Protein AF-A0A7S0DXX7-F1 (afdb_monomer)

Radius of gyration: 18.09 Å; Cα contacts (8 Å, |Δi|>4): 345; chains: 1; bounding box: 51×46×39 Å

Structure (mmCIF, N/CA/C/O backbone):
data_AF-A0A7S0DXX7-F1
#
_entry.id   AF-A0A7S0DXX7-F1
#
loop_
_atom_site.group_PDB
_atom_site.id
_atom_site.type_symbol
_atom_site.label_atom_id
_atom_site.label_alt_id
_atom_site.label_comp_id
_atom_site.label_asym_id
_atom_site.label_entity_id
_atom_site.label_seq_id
_atom_site.pdbx_PDB_ins_code
_atom_site.Cartn_x
_atom_site.Cartn_y
_atom_site.Cartn_z
_atom_site.occupancy
_atom_site.B_iso_or_equiv
_atom_site.auth_seq_id
_atom_site.auth_comp_id
_atom_site.auth_asym_id
_atom_site.auth_atom_id
_atom_site.pdbx_PDB_model_num
ATOM 1 N N . MET A 1 1 ? -27.563 27.546 -15.076 1.00 32.16 1 MET A N 1
ATOM 2 C CA . MET A 1 1 ? -26.492 28.566 -15.110 1.00 32.16 1 MET A CA 1
ATOM 3 C C . MET A 1 1 ? -25.818 28.571 -13.742 1.00 32.16 1 MET A C 1
ATOM 5 O O . MET A 1 1 ? -26.319 29.205 -12.824 1.00 32.16 1 MET A O 1
ATOM 9 N N . VAL A 1 2 ? -24.784 27.746 -13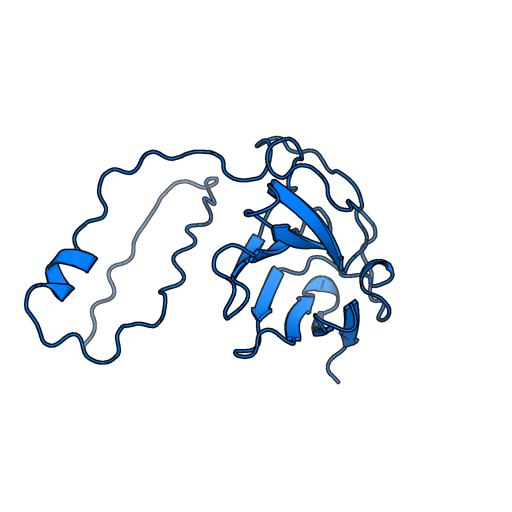.554 1.00 26.42 2 VAL A N 1
ATOM 10 C CA . VAL A 1 2 ? -24.118 27.583 -12.250 1.00 26.42 2 VAL A CA 1
ATOM 11 C C . VAL A 1 2 ? -23.075 28.681 -12.104 1.00 26.42 2 VAL A C 1
ATOM 13 O O . VAL A 1 2 ? -22.154 28.787 -12.910 1.00 26.42 2 VAL A O 1
ATOM 16 N N . LYS A 1 3 ? -23.242 29.520 -11.084 1.00 28.28 3 LYS A N 1
ATOM 17 C CA . LYS A 1 3 ? -22.257 30.521 -10.684 1.00 28.28 3 LYS A CA 1
ATOM 18 C C . LYS A 1 3 ? -21.250 29.808 -9.779 1.00 28.28 3 LYS A C 1
ATOM 20 O O . LYS A 1 3 ? -21.590 29.439 -8.661 1.00 28.28 3 LYS A O 1
ATOM 25 N N . MET A 1 4 ? -20.044 29.553 -10.284 1.00 26.42 4 MET A N 1
ATOM 26 C CA . MET A 1 4 ? -18.936 29.061 -9.464 1.00 26.42 4 MET A CA 1
ATOM 27 C C . MET A 1 4 ? -18.355 30.222 -8.653 1.00 26.42 4 MET A C 1
ATOM 29 O O . MET A 1 4 ? -17.847 31.189 -9.222 1.00 26.42 4 MET A O 1
ATOM 33 N N . SER A 1 5 ? -18.415 30.120 -7.328 1.00 30.53 5 SER A N 1
ATOM 34 C CA . SER A 1 5 ? -17.732 31.030 -6.407 1.00 30.53 5 SER A CA 1
ATOM 35 C C . SER A 1 5 ? -16.363 30.441 -6.064 1.00 30.53 5 SER A C 1
ATOM 37 O O . SER A 1 5 ? -16.283 29.390 -5.43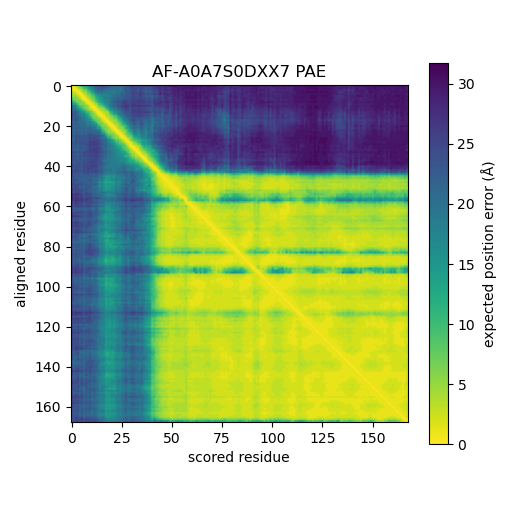4 1.00 30.53 5 SER A O 1
ATOM 39 N N . ARG A 1 6 ? -15.284 31.104 -6.499 1.00 28.66 6 ARG A N 1
ATOM 40 C CA . ARG A 1 6 ? -13.896 30.765 -6.141 1.00 28.66 6 ARG A CA 1
ATOM 41 C C . ARG A 1 6 ? -13.679 30.913 -4.633 1.00 28.66 6 ARG A C 1
ATOM 43 O O . ARG A 1 6 ? -13.925 31.987 -4.090 1.00 28.66 6 ARG A O 1
ATOM 50 N N . CYS A 1 7 ? -13.129 29.884 -3.994 1.00 29.58 7 CYS A N 1
ATOM 51 C CA . CYS A 1 7 ? -12.469 30.022 -2.699 1.00 29.58 7 CYS A CA 1
ATOM 52 C C . CYS A 1 7 ? -11.026 30.484 -2.963 1.00 29.58 7 CYS A C 1
ATOM 54 O O . CYS A 1 7 ? -10.178 29.697 -3.377 1.00 29.58 7 CYS A O 1
ATOM 56 N N . LEU A 1 8 ? -10.771 31.787 -2.829 1.00 32.25 8 LEU A N 1
ATOM 57 C CA . LEU A 1 8 ? -9.419 32.346 -2.820 1.00 32.25 8 LEU A CA 1
ATOM 58 C C . LEU A 1 8 ? -8.868 32.201 -1.396 1.00 32.25 8 LEU A C 1
ATOM 60 O O . LEU A 1 8 ? -9.293 32.926 -0.502 1.00 32.25 8 LEU A O 1
ATOM 64 N N . SER A 1 9 ? -7.935 31.271 -1.192 1.00 40.25 9 SER A N 1
ATOM 65 C CA . SER A 1 9 ? -7.085 31.223 0.002 1.00 40.25 9 SER A CA 1
ATOM 66 C C . SER A 1 9 ? -5.682 31.685 -0.391 1.00 40.25 9 SER A C 1
ATOM 68 O O . SER A 1 9 ? -5.024 31.067 -1.226 1.00 40.25 9 SER A O 1
ATOM 70 N N . SER A 1 10 ? -5.257 32.816 0.168 1.00 36.28 10 SER A N 1
ATOM 71 C CA . SER A 1 10 ? -3.994 33.503 -0.109 1.00 36.28 10 SER A CA 1
ATOM 72 C C . SER A 1 10 ? -2.906 33.139 0.909 1.00 36.28 10 SER A C 1
ATOM 74 O O . SER A 1 10 ? -2.396 34.015 1.605 1.00 36.28 10 SER A O 1
ATOM 76 N N . SER A 1 11 ? -2.553 31.858 1.026 1.00 30.08 11 SER A N 1
ATOM 77 C CA . SER A 1 11 ? -1.374 31.442 1.798 1.00 30.08 11 SER A CA 1
ATOM 78 C C . SER A 1 11 ? -0.798 30.135 1.244 1.00 30.08 11 SER A C 1
ATOM 80 O O . SER A 1 11 ? -1.512 29.129 1.235 1.00 30.08 11 SER A O 1
ATOM 82 N N . PRO A 1 12 ? 0.461 30.109 0.766 1.00 34.44 12 PRO A N 1
ATOM 83 C CA . PRO A 1 12 ? 1.127 28.869 0.396 1.00 34.44 12 PRO A CA 1
ATOM 84 C C . PRO A 1 12 ? 1.588 28.174 1.686 1.00 34.44 12 PRO A C 1
ATOM 86 O O . PRO A 1 12 ? 1.980 28.846 2.633 1.00 34.44 12 PRO A O 1
ATOM 89 N N . PHE A 1 13 ? 1.562 26.844 1.722 1.00 31.66 13 PHE A N 1
ATOM 90 C CA . PHE A 1 13 ? 1.923 25.995 2.872 1.00 31.66 13 PHE A CA 1
ATOM 91 C C . PHE A 1 13 ? 0.862 25.849 3.970 1.00 31.66 13 PHE A C 1
ATOM 93 O O . PHE A 1 13 ? 1.076 26.210 5.121 1.00 31.66 13 PHE A O 1
ATOM 100 N N . LEU A 1 14 ? -0.255 25.199 3.634 1.00 25.86 14 LEU A N 1
ATOM 101 C CA . LEU A 1 14 ? -0.879 24.251 4.560 1.00 25.86 14 LEU A CA 1
ATOM 102 C C . LEU A 1 14 ? -1.745 23.260 3.772 1.00 25.86 14 LEU A C 1
ATOM 104 O O . LEU A 1 14 ? -2.946 23.449 3.597 1.00 25.86 14 LEU A O 1
ATOM 108 N N . MET A 1 15 ? -1.120 22.207 3.245 1.00 26.84 15 MET A N 1
ATOM 109 C CA . MET A 1 15 ? -1.842 21.084 2.649 1.00 26.84 15 MET A CA 1
ATOM 110 C C . MET A 1 15 ? -2.297 20.163 3.795 1.00 26.84 15 MET A C 1
ATOM 112 O O . MET A 1 15 ? -1.693 19.133 4.067 1.00 26.84 15 MET A O 1
ATOM 116 N N . ILE A 1 16 ? -3.324 20.582 4.544 1.00 28.00 16 ILE A N 1
ATOM 117 C CA . ILE A 1 16 ? -4.091 19.651 5.380 1.00 28.00 16 ILE A CA 1
ATOM 118 C C . ILE A 1 16 ? -4.959 18.865 4.408 1.00 28.00 16 ILE A C 1
ATOM 120 O O . ILE A 1 16 ? -5.899 19.407 3.826 1.00 28.00 16 ILE A O 1
ATOM 124 N N . VAL A 1 17 ? -4.605 17.600 4.212 1.00 31.11 17 VAL A N 1
ATOM 125 C CA . VAL A 1 17 ? -5.400 16.620 3.477 1.00 31.11 17 VAL A CA 1
ATOM 126 C C . VAL A 1 17 ? -6.753 16.506 4.185 1.00 31.11 17 VAL A C 1
ATOM 128 O O . VAL A 1 17 ? -6.897 15.873 5.228 1.00 31.11 17 VAL A O 1
ATOM 131 N N . CYS A 1 18 ? -7.747 17.209 3.651 1.00 26.50 18 CYS A N 1
ATOM 132 C CA . CYS A 1 18 ? -9.130 17.112 4.077 1.00 26.50 18 CYS A CA 1
ATOM 133 C C . CYS A 1 18 ? -9.702 15.859 3.407 1.00 26.50 18 CYS A C 1
ATOM 135 O O . CYS A 1 18 ? -10.188 15.914 2.280 1.00 26.50 18 CYS A O 1
ATOM 137 N N . ILE A 1 19 ? -9.576 14.709 4.071 1.00 34.53 19 ILE A N 1
ATOM 138 C CA . ILE A 1 19 ? -10.205 13.460 3.638 1.00 34.53 19 ILE A CA 1
ATOM 139 C C . ILE A 1 19 ? -11.700 13.592 3.924 1.00 34.53 19 ILE A C 1
ATOM 141 O O . ILE A 1 19 ? -12.186 13.234 4.995 1.00 34.53 19 ILE A O 1
ATOM 145 N N . VAL A 1 20 ? -12.435 14.156 2.972 1.00 28.45 20 VAL A N 1
ATOM 146 C CA . VAL A 1 20 ? -13.887 14.002 2.890 1.00 28.45 20 VAL A CA 1
ATOM 147 C C . VAL A 1 20 ? -14.164 13.152 1.663 1.00 28.45 20 VAL A C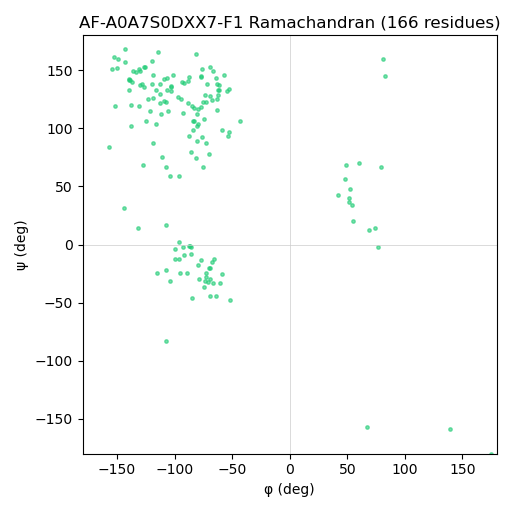 1
ATOM 149 O O . VAL A 1 20 ? -14.604 13.642 0.625 1.00 28.45 20 VAL A O 1
ATOM 152 N N . THR A 1 21 ? -13.904 11.853 1.781 1.00 32.47 21 THR A N 1
ATOM 153 C CA . THR A 1 21 ? -14.551 10.888 0.898 1.00 32.47 21 THR A CA 1
ATOM 154 C C . THR A 1 21 ? -15.938 10.660 1.469 1.00 32.47 21 THR A C 1
ATOM 156 O O . THR A 1 21 ? -16.133 10.010 2.494 1.00 32.47 21 THR A O 1
ATOM 159 N N . VAL A 1 22 ? -16.891 11.310 0.814 1.00 30.22 22 VAL A N 1
ATOM 160 C CA . VAL A 1 22 ? -18.327 11.088 0.911 1.00 30.22 22 VAL A CA 1
ATOM 161 C C . VAL A 1 22 ? -18.587 9.581 0.916 1.00 30.22 22 VAL A C 1
ATOM 163 O O . VAL A 1 22 ? -18.463 8.922 -0.114 1.00 30.22 22 VAL A O 1
ATOM 166 N N . LEU A 1 23 ? -18.942 9.023 2.075 1.00 29.58 23 LEU A N 1
ATOM 167 C CA . LEU A 1 23 ? -19.519 7.688 2.126 1.00 29.58 23 LEU A CA 1
ATOM 168 C C . LEU A 1 23 ? -20.846 7.748 1.375 1.00 29.58 23 LEU A C 1
ATOM 170 O O . LEU A 1 23 ? -21.781 8.454 1.761 1.00 29.58 23 LEU A O 1
ATOM 174 N N . ALA A 1 24 ? -20.895 7.009 0.274 1.00 27.86 24 ALA A N 1
ATOM 175 C CA . ALA A 1 24 ? -22.105 6.666 -0.437 1.00 27.86 24 ALA A CA 1
ATOM 176 C C . ALA A 1 24 ? -23.101 6.016 0.536 1.00 27.86 24 ALA A C 1
ATOM 178 O O . ALA A 1 24 ? -23.084 4.819 0.801 1.00 27.86 24 ALA A O 1
ATOM 179 N N . SER A 1 25 ? -23.975 6.837 1.100 1.00 33.66 25 SER A N 1
ATOM 180 C CA . SER A 1 25 ? -25.261 6.437 1.672 1.00 33.66 25 SER A CA 1
ATOM 181 C C . SER A 1 25 ? -26.310 7.515 1.410 1.00 33.66 25 SER A C 1
ATOM 183 O O . SER A 1 25 ? -27.236 7.694 2.187 1.00 33.66 25 SER A O 1
ATOM 185 N N . ILE A 1 26 ? -26.195 8.227 0.284 1.00 37.97 26 ILE A N 1
ATOM 186 C CA . ILE A 1 26 ? -27.283 9.065 -0.232 1.00 37.97 26 ILE A CA 1
ATOM 187 C C . ILE A 1 26 ? -27.929 8.332 -1.408 1.00 37.97 26 ILE A C 1
ATOM 189 O O . ILE A 1 26 ? -27.977 8.808 -2.538 1.00 37.97 26 ILE A O 1
ATOM 193 N N . ALA A 1 27 ? -28.426 7.129 -1.133 1.00 33.38 27 ALA A N 1
ATOM 194 C CA . ALA A 1 27 ? -29.591 6.649 -1.848 1.00 33.38 27 ALA A CA 1
ATOM 195 C C . ALA A 1 27 ? -30.800 7.326 -1.179 1.00 33.38 27 ALA A C 1
ATOM 197 O O . ALA A 1 27 ? -31.182 6.952 -0.080 1.00 33.38 27 ALA A O 1
ATOM 198 N N . HIS A 1 28 ? -31.365 8.343 -1.834 1.00 38.94 28 HIS A N 1
ATOM 199 C CA . HIS A 1 28 ? -32.663 8.949 -1.500 1.00 38.94 28 HIS A CA 1
ATOM 200 C C . HIS A 1 28 ? -32.814 9.576 -0.097 1.00 38.94 28 HIS A C 1
ATOM 202 O O . HIS A 1 28 ? -33.625 9.134 0.710 1.00 38.94 28 HIS A O 1
ATOM 208 N N . ALA A 1 29 ? -32.141 10.700 0.156 1.00 33.06 29 ALA A N 1
ATOM 209 C CA . ALA A 1 29 ? -32.531 11.595 1.249 1.00 33.06 29 ALA A CA 1
ATOM 210 C C . ALA A 1 29 ? -33.778 12.409 0.840 1.00 33.06 29 ALA A C 1
ATOM 212 O O . ALA A 1 29 ? -33.667 13.445 0.184 1.00 33.06 29 ALA A O 1
ATOM 213 N N . GLN A 1 30 ? -34.977 11.916 1.166 1.00 41.34 30 GLN A N 1
ATOM 214 C CA . GLN A 1 30 ? -36.258 12.614 0.946 1.00 41.34 30 GLN A CA 1
ATOM 215 C C . GLN A 1 30 ? -36.900 13.134 2.247 1.00 41.34 30 GLN A C 1
ATOM 217 O O . GLN A 1 30 ? -38.077 13.491 2.246 1.00 41.34 30 GLN A O 1
ATOM 222 N N . THR A 1 31 ? -36.160 13.232 3.360 1.00 39.59 31 THR A N 1
ATOM 223 C CA . THR A 1 31 ? -36.722 13.730 4.629 1.00 39.59 31 THR A CA 1
ATOM 224 C C . THR A 1 31 ? -35.935 14.893 5.235 1.00 39.59 31 THR A C 1
ATOM 226 O O . THR A 1 31 ? -34.736 15.054 5.021 1.00 39.59 31 THR A O 1
ATOM 229 N N . SER A 1 32 ? -36.630 15.741 6.002 1.00 47.78 32 SER A N 1
ATOM 230 C CA . SER A 1 32 ? -36.087 16.972 6.599 1.00 47.78 32 SER A CA 1
ATOM 231 C C . SER A 1 32 ? -34.993 16.742 7.651 1.00 47.78 32 SER A C 1
ATOM 233 O O . SER A 1 32 ? -34.297 17.692 8.008 1.00 47.78 32 SER A O 1
ATOM 235 N N . GLN A 1 33 ? -34.805 15.506 8.130 1.00 41.97 33 GLN A N 1
ATOM 236 C CA . GLN A 1 33 ? -33.732 15.162 9.067 1.00 41.97 33 GLN A CA 1
ATOM 237 C C . GLN A 1 33 ? -32.369 14.992 8.379 1.00 41.97 33 GLN A C 1
ATOM 239 O O . GLN A 1 33 ? -31.358 15.355 8.978 1.00 41.97 33 GLN A O 1
ATOM 244 N N . ASP A 1 34 ? -32.333 14.562 7.114 1.00 32.22 34 ASP A N 1
ATOM 245 C CA . ASP A 1 34 ? -31.079 14.308 6.386 1.00 32.22 34 ASP A CA 1
ATOM 246 C C . ASP A 1 34 ? -30.335 15.607 6.031 1.00 32.22 34 ASP A C 1
ATOM 248 O O . ASP A 1 34 ? -29.106 15.675 6.044 1.00 32.22 34 ASP A O 1
ATOM 252 N N . VAL A 1 35 ? -31.078 16.692 5.783 1.00 37.97 35 VAL A N 1
ATOM 253 C CA . VAL A 1 35 ? -30.501 18.021 5.508 1.00 37.97 35 VAL A CA 1
ATOM 254 C C . VAL A 1 35 ? -29.847 18.614 6.766 1.00 37.97 35 VAL A C 1
ATOM 256 O O . VAL A 1 35 ? -28.850 19.329 6.671 1.00 37.97 35 VAL A O 1
ATOM 259 N N . ALA A 1 36 ? -30.349 18.274 7.958 1.00 36.47 36 ALA A N 1
ATOM 260 C CA . ALA A 1 36 ? -29.750 18.698 9.223 1.00 36.47 36 ALA A CA 1
ATOM 261 C C . ALA A 1 36 ? -28.432 17.959 9.524 1.00 36.47 36 ALA A C 1
ATOM 263 O O . ALA A 1 36 ? -27.548 18.523 10.169 1.00 36.47 36 ALA A O 1
ATOM 264 N N . THR A 1 37 ? -28.260 16.731 9.024 1.00 33.28 37 THR A N 1
ATOM 265 C CA . THR A 1 37 ? -27.036 15.937 9.224 1.00 33.28 37 THR A CA 1
ATOM 266 C C . THR A 1 37 ? -25.864 16.464 8.393 1.00 33.28 37 THR A C 1
ATOM 268 O O . THR A 1 37 ? -24.726 16.432 8.854 1.00 33.28 37 THR A O 1
ATOM 271 N N . VAL A 1 38 ? -26.133 17.042 7.215 1.00 35.91 38 VAL A N 1
ATOM 272 C CA . VAL A 1 38 ? -25.111 17.705 6.379 1.00 35.91 38 VAL A CA 1
ATOM 273 C C . VAL A 1 38 ? -24.664 19.049 6.982 1.00 35.91 38 VAL A C 1
ATOM 275 O O . VAL A 1 38 ? -23.540 19.493 6.757 1.00 35.91 38 VAL A O 1
ATOM 278 N N . ALA A 1 39 ? -25.510 19.687 7.799 1.00 33.50 39 ALA A N 1
ATOM 279 C CA . ALA A 1 39 ? -25.255 21.000 8.398 1.00 33.50 39 ALA A CA 1
ATOM 280 C C . ALA A 1 39 ? -24.475 20.967 9.731 1.00 33.50 39 ALA A C 1
ATOM 282 O O . ALA A 1 39 ? -24.171 22.022 10.290 1.00 33.50 39 ALA A O 1
ATOM 283 N N . ALA A 1 40 ? -24.120 19.789 10.252 1.00 31.47 40 ALA A N 1
ATOM 284 C CA . ALA A 1 40 ? -23.454 19.656 11.545 1.00 31.47 40 ALA A CA 1
ATOM 285 C C . ALA A 1 40 ? -21.972 19.268 11.409 1.00 31.47 40 ALA A C 1
ATOM 287 O O . ALA A 1 40 ? -21.548 18.223 11.901 1.00 31.47 40 ALA A O 1
ATOM 288 N N . PHE A 1 41 ? -21.136 20.157 10.861 1.00 40.66 41 PHE A N 1
ATOM 289 C CA . PHE A 1 41 ? -19.725 20.180 11.271 1.00 40.66 41 PHE A CA 1
ATOM 290 C C . PHE A 1 41 ? -19.667 20.705 12.711 1.00 40.66 41 PHE A C 1
ATOM 292 O O . PHE A 1 41 ? -19.398 21.876 12.979 1.00 40.66 41 PHE A O 1
ATOM 299 N N . LYS A 1 42 ? -19.996 19.827 13.666 1.00 45.53 42 LYS A N 1
ATOM 300 C CA . LYS A 1 42 ? -19.768 20.064 15.092 1.00 45.53 42 LYS A CA 1
ATOM 301 C C . LYS A 1 42 ? -18.282 20.383 15.240 1.00 45.53 42 LYS A C 1
ATOM 303 O O . LYS A 1 42 ? -17.463 19.667 14.675 1.00 45.53 42 LYS A O 1
ATOM 308 N N . LYS A 1 43 ? -17.937 21.452 15.966 1.00 50.81 43 LYS A N 1
ATOM 309 C CA . LYS A 1 43 ? -16.547 21.807 16.293 1.00 50.81 43 LYS A CA 1
ATOM 310 C C . LYS A 1 43 ? -15.887 20.570 16.923 1.00 50.81 43 LYS A C 1
ATOM 312 O O . LYS A 1 43 ? -16.160 20.245 18.076 1.00 50.81 43 LYS A O 1
ATOM 317 N N . GLY A 1 44 ? -15.162 19.810 16.109 1.00 64.94 44 GLY A N 1
ATOM 318 C CA . GLY A 1 44 ? -14.652 18.490 16.451 1.00 64.94 44 GLY A CA 1
ATOM 319 C C . GLY A 1 44 ? -13.291 18.618 17.110 1.00 64.94 44 GLY A C 1
ATOM 320 O O . GLY A 1 44 ? -12.485 19.456 16.709 1.00 64.94 44 GLY A O 1
ATOM 321 N N . ASN A 1 45 ? -13.033 17.797 18.124 1.00 75.31 45 ASN A N 1
ATOM 322 C CA . ASN A 1 45 ? -11.679 17.652 18.640 1.00 75.31 45 ASN A CA 1
ATOM 323 C C . ASN A 1 45 ? -10.830 16.973 17.559 1.00 75.31 45 ASN A C 1
ATOM 325 O O . ASN A 1 45 ? -11.186 15.893 17.091 1.00 75.31 45 ASN A O 1
ATOM 329 N N . VAL A 1 46 ? -9.726 17.608 17.166 1.00 77.25 46 VAL A N 1
ATOM 330 C CA . VAL A 1 46 ? -8.725 17.005 16.280 1.00 77.25 46 VAL A CA 1
ATOM 331 C C . VAL A 1 46 ? -7.727 16.257 17.154 1.00 77.25 46 VAL A C 1
ATOM 333 O O . VAL A 1 46 ? -7.115 16.852 18.040 1.00 77.25 46 VAL A O 1
ATOM 336 N N . THR A 1 47 ? -7.573 14.956 16.922 1.00 80.81 47 THR A N 1
ATOM 337 C CA . THR A 1 47 ? -6.588 14.114 17.610 1.00 80.81 47 THR A CA 1
ATOM 338 C C . THR A 1 47 ? -5.783 13.308 16.600 1.00 80.81 47 THR A C 1
ATOM 340 O O . THR A 1 47 ? -6.274 12.947 15.530 1.00 80.81 47 THR A O 1
ATOM 343 N N . THR A 1 48 ? -4.529 13.019 16.939 1.00 82.25 48 THR A N 1
ATOM 344 C CA . THR A 1 48 ? -3.675 12.150 16.127 1.00 82.25 48 THR A CA 1
ATOM 345 C C . THR A 1 48 ? -4.100 10.697 16.311 1.00 82.25 48 THR A C 1
ATOM 347 O O . THR A 1 48 ? -4.114 10.183 17.431 1.00 82.25 48 THR A O 1
ATOM 350 N N . VAL A 1 49 ? -4.443 10.030 15.209 1.00 85.50 49 VAL A N 1
ATOM 351 C CA . VAL A 1 49 ? -4.887 8.624 15.207 1.00 85.50 49 VAL A CA 1
ATOM 352 C C . VAL A 1 49 ? -3.843 7.666 14.629 1.00 85.50 49 VAL A C 1
ATOM 354 O O . VAL A 1 49 ? -3.868 6.482 14.950 1.00 85.50 49 VAL A O 1
ATOM 357 N N . ALA A 1 50 ? -2.917 8.186 13.823 1.00 88.75 50 ALA A N 1
ATOM 358 C CA . ALA A 1 50 ? -1.787 7.477 13.239 1.00 88.75 50 ALA A CA 1
ATOM 359 C C . ALA A 1 50 ? -0.658 8.473 12.940 1.00 88.75 50 ALA A C 1
ATOM 361 O O . ALA A 1 50 ? -0.935 9.643 12.659 1.00 88.75 50 ALA A O 1
ATOM 362 N N . GLY A 1 51 ? 0.592 8.016 12.970 1.00 89.19 51 GLY A N 1
ATOM 363 C CA . GLY A 1 51 ? 1.744 8.890 12.774 1.00 89.19 51 GLY A CA 1
ATOM 364 C C . GLY A 1 51 ? 2.147 9.658 14.035 1.00 89.19 51 GLY A C 1
ATOM 365 O O . GLY A 1 51 ? 1.359 9.862 14.955 1.00 89.19 51 GLY A O 1
ATOM 366 N N . THR A 1 52 ? 3.390 10.132 14.050 1.00 86.12 52 THR A N 1
ATOM 367 C CA . THR A 1 52 ? 3.958 10.949 15.138 1.00 86.12 52 THR A CA 1
ATOM 368 C C . THR A 1 52 ? 3.956 12.449 14.834 1.00 86.12 52 THR A C 1
ATOM 370 O O . THR A 1 52 ? 4.231 13.250 15.723 1.00 86.12 52 THR A O 1
ATOM 373 N N . GLY A 1 53 ? 3.696 12.843 13.582 1.00 84.19 53 GLY A N 1
ATOM 374 C CA . GLY A 1 53 ? 3.831 14.230 13.123 1.00 84.19 53 GLY A CA 1
ATOM 375 C C . GLY A 1 53 ? 5.280 14.698 12.932 1.00 84.19 53 GLY A C 1
ATOM 376 O O . GLY A 1 53 ? 5.515 15.898 12.823 1.00 84.19 53 GLY A O 1
ATOM 377 N N . THR A 1 54 ? 6.252 13.780 12.897 1.00 82.69 54 THR A N 1
ATOM 378 C CA . THR A 1 54 ? 7.666 14.089 12.639 1.00 82.69 54 THR A CA 1
ATOM 379 C C . THR A 1 54 ? 8.082 13.647 11.236 1.00 82.69 54 THR A C 1
ATOM 381 O O . THR A 1 54 ? 7.653 12.598 10.756 1.00 82.69 54 THR A O 1
ATOM 384 N N . GLU A 1 55 ? 8.944 14.430 10.577 1.00 76.94 55 GLU A N 1
ATOM 385 C CA . GLU A 1 55 ? 9.527 14.103 9.266 1.00 76.94 55 GLU A CA 1
ATOM 386 C C . GLU A 1 55 ? 10.626 13.041 9.407 1.00 76.94 55 GLU A C 1
ATOM 388 O O . GLU A 1 55 ? 11.815 13.294 9.232 1.00 76.94 55 GLU A O 1
ATOM 393 N N . SER A 1 56 ? 10.229 11.834 9.795 1.00 77.31 56 SER A N 1
ATOM 394 C CA . SER A 1 56 ? 11.119 10.686 9.905 1.00 77.31 56 SER A CA 1
ATOM 395 C C . SER A 1 56 ? 10.558 9.513 9.115 1.00 77.31 56 SER A C 1
ATOM 397 O O . SER A 1 56 ? 9.359 9.406 8.861 1.00 77.31 56 SER A O 1
ATOM 399 N N . SER A 1 57 ? 11.465 8.657 8.670 1.00 69.38 57 SER A N 1
ATOM 400 C CA . SER A 1 57 ? 11.194 7.586 7.733 1.00 69.38 57 SER A CA 1
ATOM 401 C C . SER A 1 57 ? 11.513 6.257 8.409 1.00 69.38 57 SER A C 1
ATOM 403 O O . SER A 1 57 ? 12.624 6.089 8.909 1.00 69.38 57 SER A O 1
ATOM 405 N N . LEU A 1 58 ? 10.571 5.318 8.432 1.00 68.25 58 LEU A N 1
ATOM 406 C CA . LEU A 1 58 ? 10.745 4.049 9.148 1.00 68.25 58 LEU A CA 1
ATOM 407 C C . LEU A 1 58 ? 11.455 2.957 8.350 1.00 68.25 58 LEU A C 1
ATOM 409 O O . LEU A 1 58 ? 11.745 1.897 8.900 1.00 68.25 58 LEU A O 1
ATOM 413 N N . GLY A 1 59 ? 11.702 3.170 7.058 1.00 79.12 59 GLY A N 1
ATOM 414 C CA . GLY A 1 59 ? 11.936 2.033 6.180 1.00 79.12 59 GLY A CA 1
ATOM 415 C C . GLY A 1 59 ? 10.664 1.191 6.015 1.00 79.12 59 GLY A C 1
ATOM 416 O O . GLY A 1 59 ? 9.545 1.671 6.208 1.00 79.12 59 GLY A O 1
ATOM 417 N N . THR A 1 60 ? 10.842 -0.077 5.654 1.00 85.56 60 THR A N 1
ATOM 418 C CA . THR A 1 60 ? 9.765 -1.076 5.609 1.00 85.56 60 THR A CA 1
ATOM 419 C C . THR A 1 60 ? 9.371 -1.489 7.027 1.00 85.56 60 THR A C 1
ATOM 421 O O . THR A 1 60 ? 10.229 -1.898 7.809 1.00 85.56 60 THR A O 1
ATOM 424 N N . VAL A 1 61 ? 8.076 -1.438 7.353 1.00 90.44 61 VAL A N 1
ATOM 425 C CA . VAL A 1 61 ? 7.549 -1.830 8.673 1.00 90.44 61 VAL A CA 1
ATOM 426 C C . VAL A 1 61 ? 6.570 -2.990 8.580 1.00 90.44 61 VAL A C 1
ATOM 428 O O . VAL A 1 61 ? 5.799 -3.083 7.630 1.00 90.44 61 VAL A O 1
ATOM 431 N N . ILE A 1 62 ? 6.568 -3.863 9.588 1.00 92.81 62 ILE A N 1
ATOM 432 C CA . ILE A 1 62 ? 5.634 -4.990 9.701 1.00 92.81 62 ILE A CA 1
ATOM 433 C C . ILE A 1 62 ? 5.044 -4.965 11.111 1.00 92.81 62 ILE A C 1
ATOM 435 O O . ILE A 1 62 ? 5.785 -5.064 12.087 1.00 92.81 62 ILE A O 1
ATOM 439 N N . ASN A 1 63 ? 3.720 -4.827 11.213 1.00 93.69 63 ASN A N 1
ATOM 440 C CA . ASN A 1 63 ? 2.962 -4.761 12.470 1.00 93.69 63 ASN A CA 1
ATOM 441 C C . ASN A 1 63 ? 3.501 -3.726 13.482 1.00 93.69 63 ASN A C 1
ATOM 443 O O . ASN A 1 63 ? 3.490 -3.956 14.691 1.00 93.69 63 ASN A O 1
ATOM 447 N N . A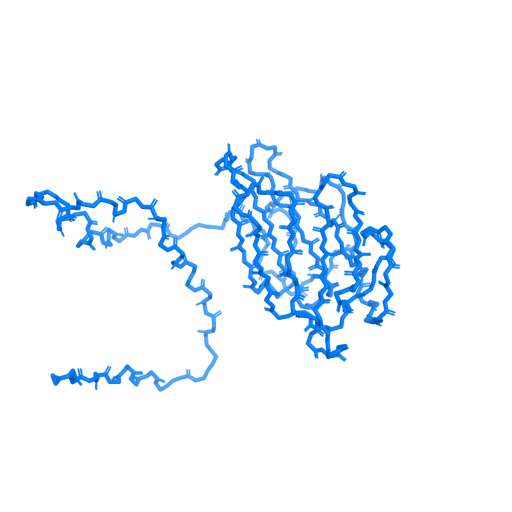LA A 1 64 ? 3.983 -2.582 12.996 1.00 93.00 64 ALA A N 1
ATOM 448 C CA . ALA A 1 64 ? 4.498 -1.512 13.845 1.00 93.00 64 ALA A CA 1
ATOM 449 C C . ALA A 1 64 ? 3.351 -0.725 14.499 1.00 93.00 64 ALA A C 1
ATOM 451 O O . ALA A 1 64 ? 2.274 -0.611 13.922 1.00 93.00 64 ALA A O 1
ATOM 452 N N . ASN A 1 65 ? 3.564 -0.157 15.690 1.00 92.62 65 ASN A N 1
ATOM 453 C CA . ASN A 1 65 ? 2.526 0.591 16.407 1.00 92.62 65 ASN A CA 1
ATOM 454 C C . ASN A 1 65 ? 2.070 1.841 15.631 1.00 92.62 65 ASN A C 1
ATOM 456 O O . ASN A 1 65 ? 2.877 2.723 15.354 1.00 92.62 65 ASN A O 1
ATOM 460 N N . LEU A 1 66 ? 0.772 1.968 15.372 1.00 88.25 66 LEU A N 1
ATOM 461 C CA . LEU A 1 66 ? 0.197 2.995 14.500 1.00 88.25 66 LEU A CA 1
ATOM 462 C C . LEU A 1 66 ? 0.461 4.448 14.951 1.00 88.25 66 LEU A C 1
ATOM 464 O O . LEU A 1 66 ? 0.595 5.336 14.110 1.00 88.25 66 LEU A O 1
ATOM 468 N N . LYS A 1 67 ? 0.539 4.710 16.263 1.00 86.31 67 LYS A N 1
ATOM 469 C CA . LYS A 1 67 ? 0.677 6.065 16.841 1.00 86.31 67 LYS A CA 1
ATOM 470 C C . LYS A 1 67 ? 2.124 6.456 17.146 1.00 86.31 67 LYS A C 1
ATOM 472 O O . LYS A 1 67 ? 2.438 7.638 17.221 1.00 86.31 67 LYS A O 1
ATOM 477 N N . GLN A 1 68 ? 3.000 5.477 17.354 1.00 87.81 68 GLN A N 1
ATOM 478 C CA . GLN A 1 68 ? 4.408 5.708 17.702 1.00 87.81 68 GLN A CA 1
ATOM 479 C C . GLN A 1 68 ? 5.329 5.763 16.479 1.00 87.81 68 GLN A C 1
ATOM 481 O O . GLN A 1 68 ? 6.501 6.107 16.607 1.00 87.81 68 GLN A O 1
ATOM 486 N N . ASN A 1 69 ? 4.811 5.423 15.301 1.00 86.69 69 ASN A N 1
ATOM 487 C CA . ASN A 1 69 ? 5.584 5.282 14.078 1.00 86.69 69 ASN A CA 1
ATOM 488 C C . ASN A 1 69 ? 5.289 6.448 13.118 1.00 86.69 69 ASN A C 1
ATOM 490 O O . ASN A 1 69 ? 4.122 6.661 12.793 1.00 86.69 69 ASN A O 1
ATOM 494 N N . PRO A 1 70 ? 6.296 7.234 12.680 1.00 86.00 70 PRO A N 1
ATOM 495 C CA . PRO A 1 70 ? 6.099 8.327 11.735 1.00 86.00 70 PRO A CA 1
ATOM 496 C C . PRO A 1 70 ? 5.613 7.824 10.374 1.00 86.00 70 PRO A C 1
ATOM 498 O O . PRO A 1 70 ? 6.045 6.789 9.871 1.00 86.00 70 PRO A O 1
ATOM 501 N N . ILE A 1 71 ? 4.740 8.612 9.754 1.00 86.50 71 ILE A N 1
ATOM 502 C CA . ILE A 1 71 ? 4.277 8.402 8.385 1.00 86.50 71 ILE A CA 1
ATOM 503 C C . ILE A 1 71 ? 4.850 9.539 7.555 1.00 86.50 71 ILE A C 1
ATOM 505 O O . ILE A 1 71 ? 4.490 10.702 7.749 1.00 86.50 71 ILE A O 1
ATOM 509 N N . LEU A 1 72 ? 5.763 9.209 6.648 1.00 85.12 72 LEU A N 1
ATOM 510 C CA . LEU A 1 72 ? 6.426 10.214 5.834 1.00 85.12 72 LEU A CA 1
ATOM 511 C C . LEU A 1 72 ? 5.512 10.617 4.676 1.00 85.12 72 LEU A C 1
ATOM 513 O O . LEU A 1 72 ? 5.267 9.808 3.785 1.00 85.12 72 LEU A O 1
ATOM 517 N N . LYS A 1 73 ? 5.031 11.865 4.695 1.00 86.69 73 LYS A N 1
ATOM 518 C CA . LYS A 1 73 ? 4.239 12.475 3.613 1.00 86.69 73 LYS A CA 1
ATOM 519 C C . LYS A 1 73 ? 3.067 11.581 3.137 1.00 86.69 73 LYS A C 1
ATOM 521 O O . LYS A 1 73 ? 3.099 11.027 2.034 1.00 86.69 73 LYS A O 1
ATOM 526 N N . PRO A 1 74 ? 2.046 11.389 3.991 1.00 89.38 74 PRO A N 1
ATOM 527 C CA . PRO A 1 74 ? 0.833 10.681 3.593 1.00 89.38 74 PRO A CA 1
ATOM 528 C C . PRO A 1 74 ? 0.138 11.432 2.448 1.00 89.38 74 PRO A C 1
ATOM 530 O O . PRO A 1 74 ? -0.042 12.646 2.543 1.00 89.38 74 PRO A O 1
ATOM 533 N N . LEU A 1 75 ? -0.260 10.719 1.393 1.00 90.38 75 LEU A N 1
ATOM 534 C CA . LEU A 1 75 ? -0.980 11.291 0.250 1.00 90.38 75 LEU A CA 1
ATOM 535 C C . LEU A 1 75 ? -2.451 10.871 0.246 1.00 90.38 75 LEU A C 1
ATOM 537 O O . LEU A 1 75 ? -3.309 11.600 0.739 1.00 90.38 75 LEU A O 1
ATOM 541 N N . GLN A 1 76 ? -2.726 9.684 -0.287 1.00 92.88 76 GLN A N 1
ATOM 542 C CA . GLN A 1 76 ? -4.069 9.133 -0.428 1.00 92.88 76 GLN A CA 1
ATOM 543 C C . GLN A 1 76 ? -4.344 8.103 0.668 1.00 92.88 76 GLN A C 1
ATOM 545 O O . GLN A 1 76 ? -3.433 7.377 1.069 1.00 92.88 76 GLN A O 1
ATOM 550 N N . LEU A 1 77 ? -5.595 8.020 1.127 1.00 93.31 77 LEU A N 1
ATOM 551 C CA . LEU A 1 77 ? -6.080 7.046 2.109 1.00 93.31 77 LEU A CA 1
ATOM 552 C C . LEU A 1 77 ? -7.474 6.549 1.706 1.00 93.31 77 LEU A C 1
ATOM 554 O O . LEU A 1 77 ? -8.369 7.357 1.465 1.00 93.31 77 LEU A O 1
ATOM 558 N N . GLU A 1 78 ? -7.690 5.237 1.730 1.00 94.38 78 GLU A N 1
ATOM 559 C CA . GLU A 1 78 ? -8.990 4.627 1.431 1.00 94.38 78 GLU A CA 1
ATOM 560 C C . GLU A 1 78 ? -9.292 3.469 2.388 1.00 94.38 78 GLU A C 1
ATOM 562 O O . GLU A 1 78 ? -8.394 2.721 2.781 1.00 94.38 78 GLU A O 1
ATOM 567 N N . ALA A 1 79 ? -10.556 3.335 2.791 1.00 92.50 79 ALA A N 1
ATOM 568 C CA . ALA A 1 79 ? -11.013 2.247 3.650 1.00 92.50 79 ALA A CA 1
ATOM 569 C C . ALA A 1 79 ? -11.165 0.948 2.850 1.00 92.50 79 ALA A C 1
ATOM 571 O O . ALA A 1 79 ? -11.621 0.968 1.710 1.00 92.50 79 ALA A O 1
ATOM 572 N N . LEU A 1 80 ? -10.857 -0.189 3.471 1.00 92.38 80 LEU A N 1
ATOM 573 C CA . LEU A 1 80 ? -11.123 -1.500 2.890 1.00 92.38 80 LEU A CA 1
ATOM 574 C C . LEU A 1 80 ? -12.639 -1.793 2.925 1.00 92.38 80 LEU A C 1
ATOM 576 O O . LEU A 1 80 ? -13.224 -1.809 4.015 1.00 92.38 80 LEU A O 1
ATOM 580 N N . PRO A 1 81 ? -13.300 -2.060 1.780 1.00 90.06 81 PRO A N 1
ATOM 581 C CA . PRO A 1 81 ? -14.721 -2.384 1.749 1.00 90.06 81 PRO A CA 1
ATOM 582 C C . PRO A 1 81 ? -15.087 -3.528 2.699 1.00 90.06 81 PRO A C 1
ATOM 584 O O . PRO A 1 81 ? -14.418 -4.557 2.767 1.00 90.06 81 PRO A O 1
ATOM 587 N N . GLY A 1 82 ? -16.161 -3.333 3.466 1.00 87.75 82 GLY A N 1
ATOM 588 C CA . GLY A 1 82 ? -16.625 -4.304 4.460 1.00 87.75 82 GLY A CA 1
ATOM 589 C C . GLY A 1 82 ? -15.811 -4.352 5.761 1.00 87.75 82 GLY A C 1
ATOM 590 O O . GLY A 1 82 ? -16.206 -5.077 6.671 1.00 87.75 82 GLY A O 1
ATOM 591 N N . GLN A 1 83 ? -14.730 -3.571 5.898 1.00 83.06 83 GLN A N 1
ATOM 592 C CA . GLN A 1 83 ? -13.926 -3.491 7.122 1.00 83.06 83 GLN A CA 1
ATOM 593 C C . GLN A 1 83 ? -13.808 -2.045 7.610 1.00 83.06 83 GLN A C 1
ATOM 595 O O . GLN A 1 83 ? -13.064 -1.238 7.066 1.00 83.06 83 GLN A O 1
ATOM 600 N N . GLN A 1 84 ? -14.524 -1.712 8.685 1.00 78.50 84 GLN A N 1
ATOM 601 C CA . GLN A 1 84 ? -14.670 -0.318 9.129 1.00 78.50 84 GLN A CA 1
ATOM 602 C C . GLN A 1 84 ? -13.381 0.329 9.663 1.00 78.50 84 GLN A C 1
ATOM 604 O O . GLN A 1 84 ? -13.341 1.543 9.852 1.00 78.50 84 GLN A O 1
ATOM 609 N N . ARG A 1 85 ? -12.346 -0.465 9.964 1.00 88.69 85 ARG A N 1
ATOM 610 C CA . ARG A 1 85 ? -11.145 -0.010 10.683 1.00 88.69 85 ARG A CA 1
ATOM 611 C C . ARG A 1 85 ? -9.833 -0.430 10.024 1.00 88.69 85 ARG A C 1
ATOM 613 O O . ARG A 1 85 ? -8.776 -0.288 10.637 1.00 88.69 85 ARG A O 1
ATOM 620 N N . ILE A 1 86 ? -9.892 -0.876 8.767 1.00 91.56 86 ILE A N 1
ATOM 621 C CA . ILE A 1 86 ? -8.708 -1.131 7.943 1.00 91.56 86 ILE A CA 1
ATOM 622 C C . ILE A 1 86 ? -8.665 -0.136 6.792 1.00 91.56 86 ILE A C 1
ATOM 624 O O . ILE A 1 86 ? -9.638 0.020 6.058 1.00 91.56 86 ILE A O 1
ATOM 628 N N . PHE A 1 87 ? -7.514 0.508 6.627 1.00 95.00 87 PHE A N 1
ATOM 629 C CA . PHE A 1 87 ? -7.275 1.495 5.583 1.00 95.00 87 PHE A CA 1
ATOM 630 C C . PHE A 1 87 ? -5.977 1.196 4.841 1.00 95.00 87 PHE A C 1
ATOM 632 O O . PHE A 1 87 ? -5.029 0.664 5.419 1.00 95.00 87 PHE A O 1
ATOM 639 N N . TYR A 1 88 ? -5.924 1.579 3.573 1.00 95.88 88 TYR A N 1
ATOM 640 C CA . TYR A 1 88 ? -4.707 1.605 2.773 1.00 95.88 88 TYR A CA 1
ATOM 641 C C . TYR A 1 88 ? -4.304 3.049 2.535 1.00 95.88 88 TYR A C 1
ATOM 643 O O . TYR A 1 88 ? -5.164 3.906 2.368 1.00 95.88 88 TYR A O 1
ATOM 651 N N . MET A 1 89 ? -3.008 3.325 2.549 1.00 94.69 89 MET A N 1
ATOM 652 C CA . MET A 1 89 ? -2.459 4.664 2.397 1.00 94.69 89 MET A CA 1
ATOM 653 C C . MET A 1 89 ? -1.257 4.637 1.460 1.00 94.69 89 MET A C 1
ATOM 655 O O . MET A 1 89 ? -0.421 3.746 1.577 1.00 94.69 89 MET A O 1
ATOM 659 N N . LEU A 1 90 ? -1.122 5.638 0.593 1.00 92.50 90 LEU A N 1
ATOM 660 C CA . LEU A 1 90 ? 0.131 5.902 -0.115 1.00 92.50 90 LEU A CA 1
ATOM 661 C C . LEU A 1 90 ? 0.996 6.906 0.653 1.00 92.50 90 LEU A C 1
ATOM 663 O O . LEU A 1 90 ? 0.504 7.908 1.174 1.00 92.50 90 LEU A O 1
ATOM 667 N N . SER A 1 91 ? 2.297 6.637 0.676 1.00 86.62 91 SER A N 1
ATOM 668 C CA . SER A 1 91 ? 3.341 7.506 1.213 1.00 86.62 91 SER A CA 1
ATOM 669 C C . SER A 1 91 ? 4.343 7.810 0.100 1.00 86.62 91 SER A C 1
ATOM 671 O O . SER A 1 91 ? 5.032 6.906 -0.382 1.00 86.62 91 SER A O 1
ATOM 673 N N . ASP A 1 92 ? 4.438 9.078 -0.313 1.00 71.12 92 ASP A N 1
ATOM 674 C CA . ASP A 1 92 ? 5.348 9.467 -1.403 1.00 71.12 92 ASP A CA 1
ATOM 675 C C . ASP A 1 92 ? 6.814 9.477 -0.957 1.00 71.12 92 ASP A C 1
ATOM 677 O O . ASP A 1 92 ? 7.694 9.032 -1.689 1.00 71.12 92 ASP A O 1
ATOM 681 N N . GLY A 1 93 ? 7.081 9.887 0.284 1.00 69.12 93 GLY A N 1
ATOM 682 C CA . GLY A 1 93 ? 8.420 9.923 0.848 1.00 69.12 93 GLY A CA 1
ATOM 683 C C . GLY A 1 93 ? 8.963 8.522 1.084 1.00 69.12 93 GLY A C 1
ATOM 684 O O . GLY A 1 93 ? 10.173 8.344 1.160 1.00 69.12 93 GLY A O 1
ATOM 685 N N . GLY A 1 94 ? 8.077 7.526 1.166 1.00 72.12 94 GLY A N 1
ATOM 686 C CA . GLY A 1 94 ? 8.445 6.123 1.206 1.00 72.12 94 GLY A CA 1
ATOM 687 C C . GLY A 1 94 ? 8.319 5.372 -0.110 1.00 72.12 94 GLY A C 1
ATOM 688 O O . GLY A 1 94 ? 8.681 4.201 -0.112 1.00 72.12 94 GLY A O 1
ATOM 689 N N . ASN A 1 95 ? 7.824 5.988 -1.192 1.00 92.00 95 ASN A N 1
ATOM 690 C CA . ASN A 1 95 ? 7.434 5.288 -2.426 1.00 92.00 95 ASN A CA 1
ATOM 691 C C . ASN A 1 95 ? 6.690 3.974 -2.126 1.00 92.00 95 ASN A C 1
ATOM 693 O O . ASN A 1 95 ? 7.000 2.930 -2.704 1.00 92.00 95 ASN A O 1
ATOM 697 N N .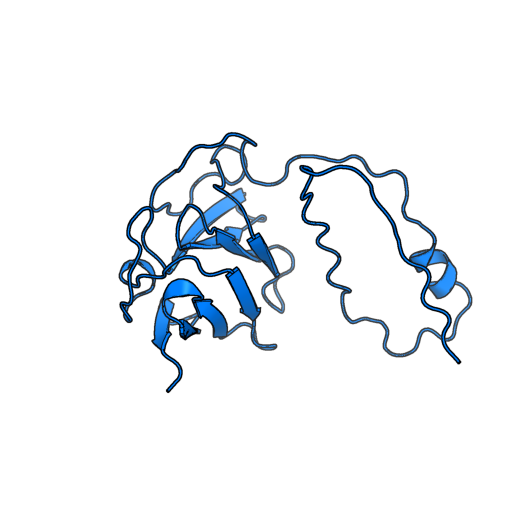 SER A 1 96 ? 5.772 4.004 -1.158 1.00 93.94 96 SER A N 1
ATOM 698 C CA . SER A 1 96 ? 5.212 2.789 -0.574 1.00 93.94 96 SER A CA 1
ATOM 699 C C . SER A 1 96 ? 3.737 2.921 -0.238 1.00 93.94 96 SER A C 1
ATOM 701 O O . SER A 1 96 ? 3.192 4.009 -0.047 1.00 93.94 96 SER A O 1
ATOM 703 N N . MET A 1 97 ? 3.091 1.764 -0.170 1.00 95.44 97 MET A N 1
ATOM 704 C CA . MET A 1 97 ? 1.731 1.603 0.297 1.00 95.44 97 MET A CA 1
ATOM 705 C C . MET A 1 97 ? 1.740 0.965 1.681 1.00 95.44 97 MET A C 1
ATOM 707 O O . MET A 1 97 ? 2.420 -0.036 1.930 1.00 95.44 97 MET A O 1
ATOM 711 N N . LEU A 1 98 ? 0.959 1.551 2.575 1.00 95.06 98 LEU A N 1
ATOM 712 C CA . LEU A 1 98 ? 0.807 1.160 3.963 1.00 95.06 98 LEU A CA 1
ATOM 713 C C . LEU A 1 98 ? -0.604 0.620 4.177 1.00 95.06 98 LEU A C 1
ATOM 715 O O . LEU A 1 98 ? -1.574 1.208 3.709 1.00 95.06 98 LEU A O 1
ATOM 719 N N . LYS A 1 99 ? -0.724 -0.469 4.928 1.00 96.31 99 LYS A N 1
ATOM 720 C CA . LYS A 1 99 ? -1.977 -0.916 5.533 1.00 96.31 99 LYS A CA 1
ATOM 721 C C . LYS A 1 99 ? -2.006 -0.429 6.976 1.00 96.31 99 LYS A C 1
ATOM 723 O O . LYS A 1 99 ? -1.072 -0.704 7.727 1.00 96.31 99 LYS A O 1
ATOM 728 N N . LEU A 1 100 ? -3.075 0.257 7.357 1.00 95.00 100 LEU A N 1
ATOM 729 C CA . LEU A 1 100 ? -3.343 0.731 8.710 1.00 95.00 100 LEU A CA 1
ATOM 730 C C . LEU A 1 100 ? -4.496 -0.088 9.289 1.00 95.00 100 LEU A C 1
ATOM 732 O O . LEU A 1 100 ? -5.578 -0.142 8.705 1.00 95.00 100 LEU A O 1
ATOM 736 N N . ASP A 1 101 ? -4.259 -0.723 10.427 1.00 94.81 101 ASP A N 1
ATOM 737 C CA . ASP A 1 101 ? -5.234 -1.517 11.164 1.00 94.81 101 ASP A CA 1
ATOM 738 C C . ASP A 1 101 ? -5.475 -0.846 12.518 1.00 94.81 101 ASP A C 1
ATOM 740 O O . ASP A 1 101 ? -4.647 -0.899 13.432 1.00 94.81 101 ASP A O 1
ATOM 744 N N . PHE A 1 102 ? -6.617 -0.173 12.633 1.00 89.00 102 PHE A N 1
ATOM 745 C CA . PHE A 1 102 ? -6.979 0.546 13.846 1.00 89.00 102 PHE A CA 1
ATOM 746 C C . PHE A 1 102 ? -7.543 -0.381 14.935 1.00 89.00 102 PHE A C 1
ATOM 748 O O . PHE A 1 102 ? -7.577 0.030 16.097 1.00 89.00 102 PHE A O 1
ATOM 755 N N . ASP A 1 103 ? -7.981 -1.599 14.597 1.00 88.88 103 ASP A N 1
ATOM 756 C CA . ASP A 1 103 ? -8.408 -2.608 15.578 1.00 88.88 103 ASP A CA 1
ATOM 757 C C . ASP A 1 103 ? -7.221 -3.119 16.380 1.00 88.88 103 ASP A C 1
ATOM 759 O O . ASP A 1 103 ? -7.276 -3.159 17.608 1.00 88.88 103 ASP A O 1
ATOM 763 N N . ASN A 1 104 ? -6.122 -3.405 15.688 1.00 91.50 104 ASN A N 1
ATOM 764 C CA . ASN A 1 104 ? -4.896 -3.899 16.303 1.00 91.50 104 ASN A CA 1
ATOM 765 C C . ASN A 1 104 ? -3.901 -2.782 16.665 1.00 91.50 104 ASN A C 1
ATOM 767 O O . ASN A 1 104 ? -2.835 -3.066 17.202 1.00 91.50 104 ASN A O 1
ATOM 771 N N . GLU A 1 105 ? -4.225 -1.522 16.358 1.00 91.88 105 GLU A N 1
ATOM 772 C CA . GLU A 1 105 ? -3.320 -0.368 16.471 1.00 91.88 105 GLU A CA 1
ATOM 773 C C . GLU A 1 105 ? -1.967 -0.597 15.773 1.00 91.88 105 GLU A C 1
ATOM 775 O O . GLU A 1 105 ? -0.908 -0.191 16.267 1.00 91.88 105 GLU A O 1
ATOM 780 N N . THR A 1 106 ? -1.999 -1.229 14.597 1.00 94.62 106 THR A N 1
ATOM 781 C CA . THR A 1 106 ? -0.797 -1.541 13.817 1.00 94.62 106 THR A CA 1
ATOM 782 C C . THR A 1 106 ? -0.796 -0.896 12.438 1.00 94.62 106 THR A C 1
ATOM 784 O O . THR A 1 106 ? -1.833 -0.560 11.868 1.00 94.62 106 THR A O 1
ATOM 787 N N . MET A 1 107 ? 0.397 -0.746 11.876 1.00 94.06 107 MET A N 1
ATOM 788 C CA . MET A 1 107 ? 0.617 -0.422 10.477 1.00 94.06 107 MET A CA 1
ATOM 789 C C . MET A 1 107 ? 1.687 -1.322 9.868 1.00 94.06 107 MET A C 1
ATOM 791 O O . MET A 1 107 ? 2.629 -1.739 10.545 1.00 94.06 107 MET A O 1
ATOM 795 N N . SER A 1 108 ? 1.548 -1.609 8.578 1.00 95.06 108 SER A N 1
ATOM 796 C CA . SER A 1 108 ? 2.507 -2.411 7.816 1.00 95.06 108 SER A CA 1
ATOM 797 C C . SER A 1 108 ? 2.712 -1.835 6.424 1.00 95.06 108 SER A C 1
ATOM 799 O O . SER A 1 108 ? 1.753 -1.419 5.778 1.00 95.06 108 SER A O 1
ATOM 801 N N . THR A 1 109 ? 3.941 -1.864 5.929 1.00 95.12 109 THR A N 1
ATOM 802 C CA . THR A 1 109 ? 4.227 -1.711 4.504 1.00 95.12 109 THR A CA 1
ATOM 803 C C . THR A 1 109 ? 3.723 -2.953 3.779 1.00 95.12 109 THR A C 1
ATOM 805 O O . THR A 1 109 ? 4.035 -4.072 4.176 1.00 95.12 109 THR A O 1
ATOM 808 N N . VAL A 1 110 ? 2.916 -2.757 2.739 1.00 97.12 110 VAL A N 1
ATOM 809 C CA . VAL A 1 110 ? 2.336 -3.847 1.935 1.00 97.12 110 VAL A CA 1
ATOM 810 C C . VAL A 1 110 ? 2.833 -3.838 0.496 1.00 97.12 110 VAL A C 1
ATOM 812 O O . VAL A 1 110 ? 2.855 -4.882 -0.148 1.00 97.12 110 VAL A O 1
AT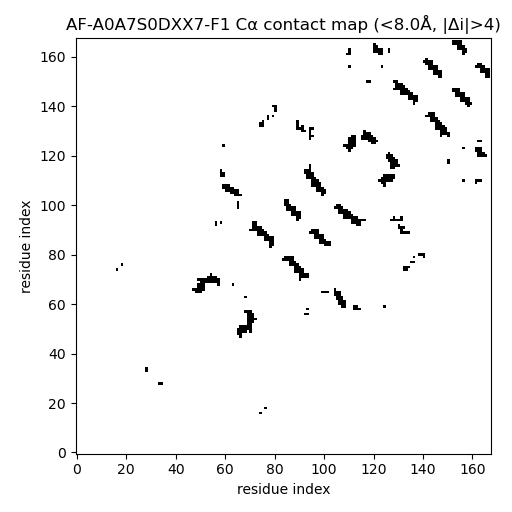OM 815 N N . ALA A 1 111 ? 3.264 -2.680 -0.009 1.00 97.00 111 ALA A N 1
ATOM 816 C CA . ALA A 1 111 ? 3.905 -2.580 -1.311 1.00 97.00 111 ALA A CA 1
ATOM 817 C C . ALA A 1 111 ? 4.917 -1.432 -1.374 1.00 97.00 111 ALA A C 1
ATOM 819 O O . ALA A 1 111 ? 4.732 -0.421 -0.699 1.00 97.00 111 ALA A O 1
ATOM 820 N N . GLY A 1 112 ? 5.932 -1.570 -2.225 1.00 94.94 112 GLY A N 1
ATOM 821 C CA . GLY A 1 112 ? 6.988 -0.577 -2.412 1.00 94.94 112 GLY A CA 1
ATOM 822 C C . GLY A 1 112 ? 8.092 -0.683 -1.359 1.00 94.94 112 GLY A C 1
ATOM 823 O O . GLY A 1 112 ? 7.836 -1.004 -0.197 1.00 94.94 112 GLY A O 1
ATOM 824 N N . GLU A 1 113 ? 9.330 -0.405 -1.766 1.00 89.00 113 GLU A N 1
ATOM 825 C CA . GLU A 1 113 ? 10.473 -0.322 -0.856 1.00 89.00 113 GLU A CA 1
ATOM 826 C C . GLU A 1 113 ? 10.846 1.129 -0.589 1.00 89.00 113 GLU A C 1
ATOM 828 O O . GLU A 1 113 ? 11.023 1.957 -1.486 1.00 89.00 113 GLU A O 1
ATOM 833 N N . HIS A 1 114 ? 11.019 1.394 0.696 1.00 83.56 114 HIS A N 1
ATOM 834 C CA . HIS A 1 114 ? 11.375 2.695 1.205 1.00 83.56 114 HIS A CA 1
ATOM 835 C C . HIS A 1 114 ? 12.731 3.186 0.674 1.00 83.56 114 HIS A C 1
ATOM 837 O O . HIS A 1 114 ? 13.697 2.429 0.640 1.00 83.56 114 HIS A O 1
ATOM 843 N N . ASN A 1 115 ? 12.821 4.468 0.297 1.00 82.31 115 ASN A N 1
ATOM 844 C CA . ASN A 1 115 ? 14.025 5.098 -0.276 1.00 82.31 115 ASN A CA 1
ATOM 845 C C . ASN A 1 115 ? 14.599 4.406 -1.529 1.00 82.31 115 ASN A C 1
ATOM 847 O O . ASN A 1 115 ? 15.754 4.634 -1.885 1.00 82.31 115 ASN A O 1
ATOM 851 N N . SER A 1 116 ? 13.795 3.601 -2.224 1.00 90.94 116 SER A N 1
ATOM 852 C CA . SER A 1 116 ? 14.223 2.821 -3.386 1.00 90.94 116 SER A CA 1
ATOM 853 C C . SER A 1 116 ? 13.281 3.082 -4.568 1.00 90.94 116 SER A C 1
ATOM 855 O O . SER A 1 116 ? 12.468 2.227 -4.926 1.00 90.94 116 SER A O 1
ATOM 857 N N . PRO A 1 117 ? 13.296 4.301 -5.145 1.00 94.56 117 PRO A N 1
ATOM 858 C CA . PRO A 1 117 ? 12.450 4.602 -6.289 1.00 94.56 117 PRO A CA 1
ATOM 859 C C . PRO A 1 117 ? 12.841 3.731 -7.487 1.00 94.56 117 PRO A C 1
ATOM 861 O O . PRO A 1 117 ? 14.023 3.547 -7.778 1.00 94.56 117 PRO A O 1
ATOM 864 N N . GLY A 1 118 ? 11.855 3.218 -8.217 1.00 96.69 118 GLY A N 1
ATOM 865 C CA . GLY A 1 118 ? 12.117 2.410 -9.405 1.00 96.69 118 GLY A CA 1
ATOM 866 C C . GLY A 1 118 ? 10.859 1.821 -10.013 1.00 96.69 118 GLY A C 1
ATOM 867 O O . GLY A 1 118 ? 9.765 2.026 -9.498 1.00 96.69 118 GLY A O 1
ATOM 868 N N . TYR A 1 119 ? 11.032 1.072 -11.099 1.00 97.56 119 TYR A N 1
ATOM 869 C CA . TYR A 1 119 ? 9.956 0.427 -11.848 1.00 97.56 119 TYR A CA 1
ATOM 870 C C . TYR A 1 119 ? 10.151 -1.093 -11.836 1.00 97.56 119 TYR A C 1
ATOM 872 O O . TYR A 1 119 ? 10.828 -1.657 -12.695 1.00 97.56 119 TYR A O 1
ATOM 880 N N . VAL A 1 120 ? 9.617 -1.750 -10.801 1.00 98.25 120 VAL A N 1
ATOM 881 C CA . VAL A 1 120 ? 9.764 -3.201 -10.589 1.00 98.25 120 VAL A CA 1
ATOM 882 C C . VAL A 1 120 ? 8.429 -3.790 -10.148 1.00 98.25 120 VAL A C 1
ATOM 884 O O . VAL A 1 120 ? 7.883 -3.367 -9.126 1.00 98.25 120 VAL A O 1
ATOM 887 N N . ASP A 1 121 ? 7.897 -4.734 -10.925 1.00 98.25 121 ASP A N 1
ATOM 888 C CA . ASP A 1 121 ? 6.763 -5.596 -10.558 1.00 98.25 121 ASP A CA 1
ATOM 889 C C . ASP A 1 121 ? 7.226 -6.779 -9.692 1.00 98.25 121 ASP A C 1
ATOM 891 O O . ASP A 1 121 ? 8.408 -7.116 -9.667 1.00 98.25 121 ASP A O 1
ATOM 895 N N . GLY A 1 122 ? 6.295 -7.450 -9.011 1.00 97.56 122 GLY A N 1
ATOM 896 C CA . GLY A 1 122 ? 6.603 -8.617 -8.180 1.00 97.56 122 GLY A CA 1
ATOM 897 C C . GLY A 1 122 ? 5.835 -8.624 -6.867 1.00 97.56 122 GLY A C 1
ATOM 898 O O . GLY A 1 122 ? 4.795 -7.980 -6.746 1.00 97.56 122 GLY A O 1
ATOM 899 N N . ASP A 1 123 ? 6.334 -9.368 -5.883 1.00 97.50 123 ASP A N 1
ATOM 900 C CA . ASP A 1 123 ? 5.776 -9.348 -4.526 1.00 97.50 123 ASP A CA 1
ATOM 901 C C . ASP A 1 123 ? 5.794 -7.920 -3.975 1.00 97.50 123 ASP A C 1
ATOM 903 O O . ASP A 1 123 ? 6.720 -7.164 -4.255 1.00 97.50 123 ASP A O 1
ATOM 907 N N . GLY A 1 124 ? 4.803 -7.540 -3.173 1.00 96.44 124 GLY A N 1
ATOM 908 C CA . GLY A 1 124 ? 4.584 -6.157 -2.754 1.00 96.44 124 GLY A CA 1
ATOM 909 C C . GLY A 1 124 ? 5.830 -5.504 -2.155 1.00 96.44 124 GLY A C 1
ATOM 910 O O . GLY A 1 124 ? 6.221 -4.423 -2.589 1.00 96.44 124 GLY A O 1
ATOM 911 N N . LEU A 1 125 ? 6.513 -6.188 -1.235 1.00 95.50 125 LEU A N 1
ATOM 912 C CA . LEU A 1 125 ? 7.743 -5.687 -0.601 1.00 95.50 125 LEU A CA 1
ATOM 913 C C . LEU A 1 125 ? 8.955 -5.631 -1.556 1.00 95.50 125 LEU A C 1
ATOM 915 O O . LEU A 1 125 ? 9.909 -4.888 -1.324 1.00 95.50 125 LEU A O 1
ATOM 919 N N . ASN A 1 126 ? 8.913 -6.390 -2.651 1.00 95.62 126 ASN A N 1
ATOM 920 C CA . ASN A 1 126 ? 9.936 -6.416 -3.700 1.00 95.62 126 ASN A CA 1
ATOM 921 C C . ASN A 1 126 ? 9.591 -5.497 -4.885 1.00 95.62 126 ASN A C 1
ATOM 923 O O . ASN A 1 126 ? 10.453 -5.203 -5.712 1.00 95.62 126 ASN A O 1
ATOM 927 N N . ALA A 1 127 ? 8.356 -5.004 -4.955 1.00 97.44 127 ALA A N 1
ATOM 928 C CA . ALA A 1 127 ? 7.950 -4.021 -5.937 1.00 97.44 127 ALA A CA 1
ATOM 929 C C . ALA A 1 127 ? 8.616 -2.671 -5.654 1.00 97.44 127 ALA A C 1
ATOM 931 O O . ALA A 1 127 ? 8.956 -2.336 -4.513 1.00 97.44 127 ALA A O 1
ATOM 932 N N . ARG A 1 128 ? 8.799 -1.880 -6.707 1.00 97.31 128 ARG A N 1
ATOM 933 C CA . ARG A 1 128 ? 9.307 -0.509 -6.624 1.00 97.31 128 ARG A CA 1
ATOM 934 C C . ARG A 1 128 ? 8.334 0.424 -7.334 1.00 97.31 128 ARG A C 1
ATOM 936 O O . ARG A 1 128 ? 7.841 0.096 -8.422 1.00 97.31 128 ARG A O 1
ATOM 943 N N . PHE A 1 129 ? 8.064 1.546 -6.677 1.00 97.12 129 PHE A N 1
ATOM 944 C CA . PHE A 1 129 ? 7.302 2.678 -7.198 1.00 97.12 129 PHE A CA 1
ATOM 945 C C . PHE A 1 129 ? 8.220 3.891 -7.319 1.00 97.12 129 PHE A C 1
ATOM 947 O O . PHE A 1 129 ? 9.304 3.914 -6.737 1.00 97.12 129 PHE A O 1
ATOM 954 N N . ASN A 1 130 ? 7.784 4.920 -8.035 1.00 96.50 130 ASN A N 1
ATOM 955 C CA . ASN A 1 130 ? 8.494 6.182 -8.152 1.00 96.50 130 ASN A CA 1
ATOM 956 C C . ASN A 1 130 ? 7.506 7.352 -8.059 1.00 96.50 130 ASN A C 1
ATOM 958 O O . ASN A 1 130 ? 6.808 7.688 -9.017 1.00 96.50 130 ASN A O 1
ATOM 962 N N . GLN A 1 131 ? 7.465 7.972 -6.878 1.00 94.12 131 GLN A N 1
ATOM 963 C CA . GLN A 1 131 ? 6.545 9.052 -6.516 1.00 94.12 131 GLN A CA 1
ATOM 964 C C . GLN A 1 131 ? 5.079 8.747 -6.881 1.00 94.12 131 GLN A C 1
ATOM 966 O O . GLN A 1 131 ? 4.459 9.531 -7.606 1.00 94.12 131 GLN A O 1
ATOM 971 N N . PRO A 1 132 ? 4.502 7.626 -6.404 1.00 94.88 132 PRO A N 1
ATOM 972 C CA . PRO A 1 132 ? 3.089 7.351 -6.625 1.00 94.88 132 PRO A CA 1
ATOM 973 C C . PRO A 1 132 ? 2.243 8.440 -5.951 1.00 94.88 132 PRO A C 1
ATOM 975 O O . PRO A 1 132 ? 2.510 8.796 -4.806 1.00 94.88 132 PRO A O 1
ATOM 978 N N . GLN A 1 133 ? 1.255 8.985 -6.663 1.00 93.69 133 GLN A N 1
ATOM 979 C CA . GLN A 1 133 ? 0.504 10.164 -6.197 1.00 93.69 133 GLN A CA 1
ATOM 980 C C . GLN A 1 133 ? -0.891 9.831 -5.675 1.00 93.69 133 GLN A C 1
ATOM 982 O O . GLN A 1 133 ? -1.394 10.510 -4.786 1.00 93.69 133 GLN A O 1
ATOM 987 N N . ASP A 1 134 ? -1.521 8.798 -6.228 1.00 95.06 134 ASP A N 1
ATOM 988 C CA . ASP A 1 134 ? -2.908 8.468 -5.924 1.00 95.06 134 ASP A CA 1
ATOM 989 C C . ASP A 1 134 ? -3.168 6.972 -6.117 1.00 95.06 134 ASP A C 1
ATOM 991 O O . ASP A 1 134 ? -2.407 6.271 -6.801 1.00 95.06 134 ASP A O 1
ATOM 995 N N . PHE A 1 135 ? -4.247 6.485 -5.514 1.00 96.94 135 PHE A N 1
ATOM 996 C CA . PHE A 1 135 ? -4.768 5.155 -5.762 1.00 96.94 135 PHE A CA 1
ATOM 997 C C . PHE A 1 135 ? -6.287 5.098 -5.591 1.00 96.94 135 PHE A C 1
ATOM 999 O O . PHE A 1 135 ? -6.887 5.907 -4.887 1.00 96.94 135 PHE A O 1
ATOM 1006 N N . VAL A 1 136 ? -6.890 4.077 -6.197 1.00 96.94 136 VAL A N 1
ATOM 1007 C CA . VAL A 1 136 ? -8.293 3.717 -5.978 1.00 96.94 136 VAL A CA 1
ATOM 1008 C C . VAL A 1 136 ? -8.425 2.230 -5.682 1.00 96.94 136 VAL A C 1
ATOM 1010 O O . VAL A 1 136 ? -7.781 1.394 -6.328 1.00 96.94 136 VAL A O 1
ATOM 1013 N N . MET A 1 137 ? -9.257 1.884 -4.709 1.00 96.31 137 MET A N 1
ATOM 1014 C CA . MET A 1 137 ? -9.586 0.509 -4.367 1.00 96.31 137 MET A CA 1
ATOM 1015 C C . MET A 1 137 ? -10.766 0.008 -5.201 1.00 96.31 137 MET A C 1
ATOM 1017 O O . MET A 1 137 ? -11.706 0.740 -5.515 1.00 96.31 137 MET A O 1
ATOM 1021 N N . SER A 1 138 ? -10.736 -1.269 -5.577 1.00 94.88 138 SER A N 1
ATOM 1022 C CA . SER A 1 138 ? -11.885 -1.913 -6.201 1.00 94.88 138 SER A CA 1
ATOM 1023 C C . SER A 1 138 ? -13.046 -2.031 -5.202 1.00 94.88 138 SER A C 1
ATOM 1025 O O . SER A 1 138 ? -12.808 -2.221 -4.008 1.00 94.88 138 SER A O 1
ATOM 1027 N N . PRO A 1 139 ? -14.316 -1.994 -5.654 1.00 94.50 139 PRO A N 1
ATOM 1028 C CA . PRO A 1 139 ? -15.474 -2.078 -4.755 1.00 94.50 139 PRO A CA 1
ATOM 1029 C C . PRO A 1 139 ? -15.531 -3.349 -3.894 1.00 94.50 139 PRO A C 1
ATOM 1031 O O . PRO A 1 139 ? -16.146 -3.351 -2.832 1.00 94.50 139 PRO A O 1
ATOM 1034 N N . ASP A 1 140 ? -14.903 -4.432 -4.355 1.00 9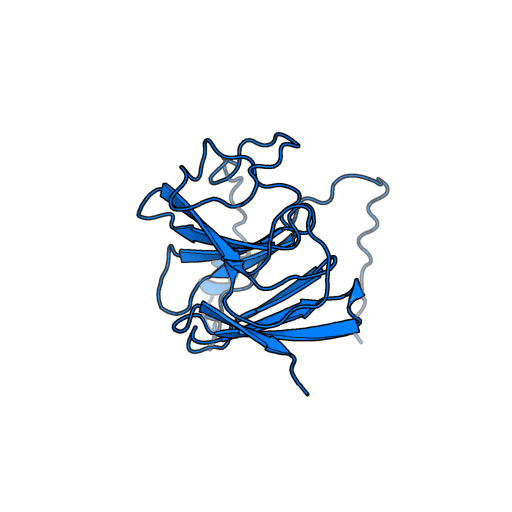4.12 140 ASP A N 1
ATOM 1035 C CA . ASP A 1 140 ? -14.793 -5.705 -3.637 1.00 94.12 140 ASP A CA 1
ATOM 1036 C C . ASP A 1 140 ? -13.572 -5.779 -2.696 1.00 94.12 140 ASP A C 1
ATOM 1038 O O . ASP A 1 140 ? -13.377 -6.791 -2.023 1.00 94.12 140 ASP A O 1
ATOM 1042 N N . GLY A 1 141 ? -12.741 -4.732 -2.649 1.00 95.00 141 GLY A N 1
ATOM 1043 C CA . GLY A 1 141 ? -11.545 -4.654 -1.810 1.00 95.00 141 GLY A CA 1
ATOM 1044 C C . GLY A 1 141 ? -10.406 -5.589 -2.223 1.00 95.00 141 GLY A C 1
ATOM 1045 O O . GLY A 1 141 ? -9.478 -5.794 -1.442 1.00 95.00 141 GLY A O 1
ATOM 1046 N N . THR A 1 142 ? -10.463 -6.197 -3.412 1.00 96.81 142 THR A N 1
ATOM 1047 C CA . THR A 1 142 ? -9.471 -7.199 -3.843 1.00 96.81 142 THR A CA 1
ATOM 1048 C C . THR A 1 142 ? -8.266 -6.600 -4.560 1.00 96.81 142 THR A C 1
ATOM 1050 O O . THR A 1 142 ? -7.191 -7.207 -4.562 1.00 96.81 142 THR A O 1
ATOM 1053 N N . ARG A 1 143 ? -8.416 -5.419 -5.167 1.00 97.25 143 ARG A N 1
ATOM 1054 C CA . ARG A 1 143 ? -7.375 -4.761 -5.960 1.00 97.25 143 ARG A CA 1
ATOM 1055 C C . ARG A 1 143 ? -7.284 -3.281 -5.644 1.00 97.25 143 ARG A C 1
ATOM 1057 O O . ARG A 1 143 ? -8.280 -2.628 -5.358 1.00 97.25 143 ARG A O 1
ATOM 1064 N N . ILE A 1 144 ? -6.078 -2.750 -5.774 1.00 98.12 144 ILE A N 1
ATOM 1065 C CA . ILE A 1 144 ? -5.799 -1.321 -5.700 1.00 98.12 144 ILE A CA 1
ATOM 1066 C C . ILE A 1 144 ? -5.108 -0.907 -6.998 1.00 98.12 144 ILE A C 1
ATOM 1068 O O . ILE A 1 144 ? -4.106 -1.510 -7.375 1.00 98.12 144 ILE A O 1
ATOM 1072 N N . LEU A 1 145 ? -5.649 0.090 -7.695 1.00 98.06 145 LEU A N 1
ATOM 1073 C CA . LEU A 1 145 ? -5.024 0.706 -8.864 1.00 98.06 145 LEU A CA 1
ATOM 1074 C C . LEU A 1 145 ? -4.248 1.942 -8.410 1.00 98.06 145 LEU A C 1
ATOM 1076 O O . LEU A 1 145 ? -4.823 2.821 -7.782 1.00 98.06 145 LEU A O 1
ATOM 1080 N N . ILE A 1 146 ? -2.964 2.008 -8.738 1.00 98.00 146 ILE A N 1
ATOM 1081 C CA . ILE A 1 146 ? -2.003 3.005 -8.261 1.00 98.00 146 ILE A CA 1
ATOM 1082 C C . ILE A 1 146 ? -1.508 3.827 -9.453 1.00 98.00 146 ILE A C 1
ATOM 1084 O O . ILE A 1 146 ? -1.107 3.262 -10.476 1.00 98.00 146 ILE A O 1
ATOM 1088 N N . ALA A 1 147 ? -1.489 5.151 -9.301 1.00 97.19 147 ALA A N 1
ATOM 1089 C CA . ALA A 1 147 ? -0.883 6.083 -10.248 1.00 97.19 147 ALA A CA 1
ATOM 1090 C C . ALA A 1 147 ? 0.607 6.287 -9.925 1.00 97.19 147 ALA A C 1
ATOM 1092 O O . ALA A 1 147 ? 0.978 7.142 -9.114 1.00 97.19 147 ALA A O 1
ATOM 1093 N N . ASP A 1 148 ? 1.468 5.496 -10.569 1.00 96.81 148 ASP A N 1
ATOM 1094 C CA . ASP A 1 148 ? 2.920 5.495 -10.365 1.00 96.81 148 ASP A CA 1
ATOM 1095 C C . ASP A 1 148 ? 3.586 6.570 -11.243 1.00 96.81 148 ASP A C 1
ATOM 1097 O O . ASP A 1 148 ? 4.066 6.322 -12.353 1.00 96.81 148 ASP A O 1
ATOM 1101 N N . THR A 1 149 ? 3.506 7.813 -10.764 1.00 96.19 149 THR A N 1
ATOM 1102 C CA . THR A 1 149 ? 3.567 9.024 -11.598 1.00 96.19 149 THR A CA 1
ATOM 1103 C C . THR A 1 149 ? 4.901 9.205 -12.316 1.00 96.19 149 THR A C 1
ATOM 1105 O O . THR A 1 149 ? 4.901 9.469 -13.519 1.00 96.19 149 THR A O 1
ATOM 1108 N N . ASN A 1 150 ? 6.036 9.003 -11.642 1.00 96.38 150 ASN A N 1
ATOM 1109 C CA . ASN A 1 150 ? 7.349 9.153 -12.285 1.00 96.38 150 ASN A CA 1
ATOM 1110 C C . ASN A 1 150 ? 7.831 7.893 -13.006 1.00 96.38 150 ASN A C 1
ATOM 1112 O O . ASN A 1 150 ? 8.886 7.918 -13.637 1.00 96.38 150 ASN A O 1
ATOM 1116 N N . ASN A 1 151 ? 7.064 6.807 -12.940 1.00 97.12 151 ASN A N 1
ATOM 1117 C C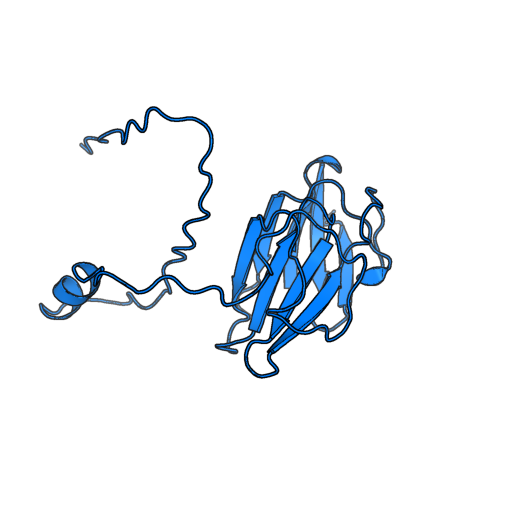A . ASN A 1 151 ? 7.224 5.670 -13.840 1.00 97.12 151 ASN A CA 1
ATOM 1118 C C . ASN A 1 151 ? 6.253 5.736 -15.027 1.00 97.12 151 ASN A C 1
ATOM 1120 O O . ASN A 1 151 ? 6.247 4.825 -15.851 1.00 97.12 151 ASN A O 1
ATOM 1124 N N . TYR A 1 152 ? 5.436 6.793 -15.122 1.00 96.81 152 TYR A N 1
ATOM 1125 C CA . TYR A 1 152 ? 4.500 7.045 -16.220 1.00 96.81 152 TYR A CA 1
ATOM 1126 C C . TYR A 1 152 ? 3.531 5.885 -16.494 1.00 96.81 152 TYR A C 1
ATOM 1128 O O . TYR A 1 152 ? 3.168 5.632 -17.643 1.00 96.81 152 TYR A O 1
ATOM 1136 N N . CYS A 1 153 ? 3.118 5.155 -15.456 1.00 97.56 153 CYS A N 1
ATOM 1137 C CA . CYS A 1 153 ? 2.289 3.964 -15.617 1.00 97.56 153 CYS A CA 1
ATOM 1138 C C . CYS A 1 153 ? 1.244 3.800 -14.508 1.00 97.56 153 CYS A C 1
ATOM 1140 O O . CYS A 1 153 ? 1.263 4.470 -13.474 1.00 97.56 153 CYS A O 1
ATOM 1142 N N . LEU A 1 154 ? 0.314 2.877 -14.752 1.00 97.88 154 LEU A N 1
ATOM 1143 C CA . LEU A 1 154 ? -0.655 2.412 -13.771 1.00 97.88 154 LEU A CA 1
ATOM 1144 C C . LEU A 1 154 ? -0.235 1.035 -13.255 1.00 97.88 154 LEU A C 1
ATOM 1146 O O . LEU A 1 154 ? 0.144 0.154 -14.032 1.00 97.88 154 LEU A O 1
ATOM 1150 N N . ARG A 1 155 ? -0.323 0.838 -11.940 1.00 97.94 155 ARG A N 1
ATOM 1151 C CA . ARG A 1 155 ? 0.041 -0.420 -11.277 1.00 97.94 155 ARG A CA 1
ATOM 1152 C C . ARG A 1 155 ? -1.174 -0.984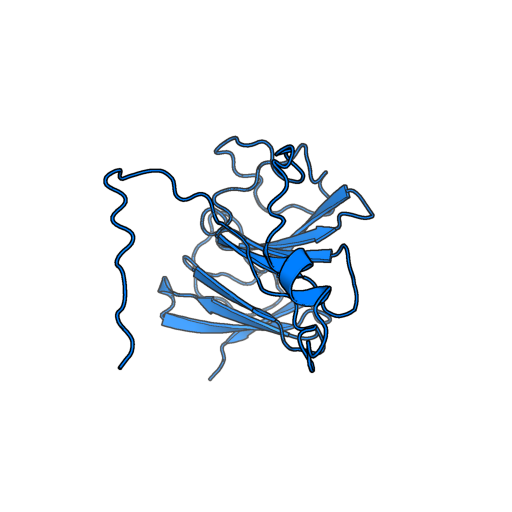 -10.557 1.00 97.94 155 ARG A C 1
ATOM 1154 O O . ARG A 1 155 ? -1.900 -0.246 -9.907 1.00 97.94 155 ARG A O 1
ATOM 1161 N N . PHE A 1 156 ? -1.384 -2.288 -10.633 1.00 97.56 156 PHE A N 1
ATOM 1162 C CA . PHE A 1 156 ? -2.286 -2.995 -9.737 1.00 97.56 156 PHE A CA 1
ATOM 1163 C C . PHE A 1 156 ? -1.519 -3.551 -8.552 1.00 97.56 156 PHE A C 1
ATOM 1165 O O . PHE A 1 156 ? -0.446 -4.116 -8.731 1.00 97.56 156 PHE A O 1
ATOM 1172 N N . PHE A 1 157 ? -2.119 -3.472 -7.374 1.00 98.44 157 PHE A N 1
ATOM 1173 C CA . PHE A 1 157 ? -1.770 -4.275 -6.217 1.00 98.44 157 PHE A CA 1
ATOM 1174 C C . PHE A 1 157 ? -2.923 -5.226 -5.892 1.00 98.44 157 PHE A C 1
ATOM 1176 O O . PHE A 1 157 ? -4.048 -4.789 -5.649 1.00 98.44 157 PHE A O 1
ATOM 1183 N N . ASP A 1 158 ? -2.644 -6.526 -5.895 1.00 98.25 158 ASP A N 1
ATOM 1184 C CA . ASP A 1 158 ? -3.568 -7.558 -5.435 1.00 98.25 158 ASP A CA 1
ATOM 1185 C C . ASP A 1 158 ? -3.470 -7.685 -3.911 1.00 98.25 158 ASP A C 1
ATOM 1187 O O . ASP A 1 158 ? -2.423 -8.046 -3.364 1.00 98.25 158 ASP A O 1
ATOM 1191 N N . VAL A 1 159 ? -4.576 -7.399 -3.225 1.00 96.81 159 VAL A N 1
ATOM 1192 C CA . VAL A 1 159 ? -4.634 -7.347 -1.761 1.00 96.81 159 VAL A CA 1
ATOM 1193 C C . VAL A 1 159 ? -4.428 -8.726 -1.133 1.00 96.81 159 VAL A C 1
ATOM 1195 O O . VAL A 1 159 ? -3.839 -8.828 -0.058 1.00 96.81 159 VAL A O 1
ATOM 1198 N N . LYS A 1 160 ? -4.874 -9.805 -1.782 1.00 96.19 160 LYS A N 1
ATOM 1199 C CA . LYS A 1 160 ? -4.752 -11.161 -1.231 1.00 96.19 160 LYS A CA 1
ATOM 1200 C C . LYS A 1 160 ? -3.394 -11.771 -1.552 1.00 96.19 160 LYS A C 1
ATOM 1202 O O . LYS A 1 160 ? -2.768 -12.358 -0.675 1.00 96.19 160 LYS A O 1
ATOM 1207 N N . ALA A 1 161 ? -2.956 -11.648 -2.802 1.00 97.31 161 ALA A N 1
ATOM 1208 C CA . ALA A 1 161 ? -1.686 -12.192 -3.262 1.00 97.31 161 ALA A CA 1
ATOM 1209 C C . ALA A 1 161 ? -0.485 -11.348 -2.817 1.00 97.31 161 ALA A C 1
ATOM 1211 O O . ALA A 1 161 ? 0.640 -11.823 -2.930 1.00 97.31 161 ALA A O 1
ATOM 1212 N N . GLN A 1 162 ? -0.716 -10.121 -2.326 1.00 97.56 162 GLN A N 1
ATOM 1213 C CA . GLN A 1 162 ? 0.329 -9.160 -1.966 1.00 97.56 162 GLN A CA 1
ATOM 1214 C C . GLN A 1 162 ? 1.304 -8.958 -3.131 1.00 97.56 162 GLN A C 1
ATOM 1216 O O . GLN A 1 162 ? 2.517 -9.034 -2.958 1.00 97.56 162 GLN A O 1
ATOM 1221 N N . LYS A 1 163 ? 0.770 -8.744 -4.338 1.00 98.25 163 LYS A N 1
ATOM 1222 C CA . LYS A 1 163 ? 1.554 -8.683 -5.578 1.00 98.25 163 LYS A CA 1
ATOM 1223 C C . LYS A 1 163 ? 1.247 -7.419 -6.363 1.00 98.25 163 LYS A C 1
ATOM 1225 O O . LYS A 1 163 ? 0.085 -7.048 -6.497 1.00 98.25 163 LYS A O 1
ATOM 1230 N N . VAL A 1 164 ? 2.286 -6.801 -6.912 1.00 98.62 164 VAL A N 1
ATOM 1231 C CA . VAL A 1 164 ? 2.205 -5.651 -7.809 1.00 98.62 164 VAL A CA 1
ATOM 1232 C C . VAL A 1 164 ? 2.437 -6.085 -9.254 1.00 98.62 164 VAL A C 1
ATOM 1234 O O . VAL A 1 164 ? 3.368 -6.841 -9.545 1.00 98.62 164 VAL A O 1
ATOM 1237 N N . THR A 1 165 ? 1.604 -5.582 -10.162 1.00 98.25 165 THR A N 1
ATOM 1238 C CA . THR A 1 165 ? 1.728 -5.781 -11.613 1.00 98.25 165 THR A CA 1
ATOM 1239 C C . THR A 1 165 ? 1.419 -4.496 -12.366 1.00 98.25 165 THR A C 1
ATOM 1241 O O . THR A 1 165 ? 0.471 -3.795 -12.016 1.00 98.25 165 THR A O 1
ATOM 1244 N N . THR A 1 166 ? 2.142 -4.212 -13.442 1.00 98.19 166 THR A N 1
ATOM 1245 C CA . THR A 1 166 ? 1.816 -3.102 -14.343 1.00 98.19 166 THR A CA 1
ATOM 1246 C C . THR A 1 166 ? 0.569 -3.428 -15.163 1.00 98.19 166 THR A C 1
ATOM 1248 O O . THR A 1 166 ? 0.411 -4.550 -15.643 1.00 98.19 166 THR A O 1
ATOM 1251 N N . LEU A 1 167 ? -0.319 -2.447 -15.332 1.00 93.88 167 LEU A N 1
ATOM 1252 C CA . LEU A 1 167 ? -1.419 -2.532 -16.288 1.00 93.88 167 LEU A CA 1
ATOM 1253 C C . LEU A 1 167 ? -0.894 -2.213 -17.699 1.00 93.88 167 LEU A C 1
ATOM 1255 O O . LEU A 1 167 ? -0.438 -1.097 -17.945 1.00 93.88 167 LEU A O 1
ATOM 1259 N N . THR A 1 168 ? -0.962 -3.197 -18.597 1.00 84.88 168 THR A N 1
ATOM 1260 C CA . THR A 1 168 ? -0.554 -3.115 -20.013 1.00 84.88 168 THR A CA 1
ATOM 1261 C C . THR A 1 168 ? -1.745 -3.199 -20.947 1.00 84.88 168 THR A C 1
ATOM 1263 O O . THR A 1 168 ? -2.640 -4.021 -20.638 1.00 84.88 168 THR A O 1
#

Nearest PDB structures (foldseek):
  6gc1-assembly1_A  TM=8.541E-01  e=7.783E-07  Homo sapiens
  6gc1-assembly4_D  TM=8.521E-01  e=1.148E-06  Homo sapiens
  7djl-assembly1_C  TM=9.083E-01  e=4.357E-06  Arabidopsis thaliana
  6gc1-assembly2_B  TM=8.488E-01  e=2.002E-06  Homo sapiens
  7djl-assembly3_B  TM=8.609E-01  e=7.594E-06  Arabidopsis thaliana

Sequence (168 aa):
MVKMSRCLSSSPFLMIVCIVTVLASIAHAQTSQDVATVAAFKKGNVTTVAGTGTESSLGTVINANLKQNPILKPLQLEALPGQQRIFYMLSDGGNSMLKLDFDNETMSTVAGEHNSPGYVDGDGLNARFNQPQDFVMSPDGTRILIADTNNYCLRFFDVKAQKVTTLT

Organism: NCBI:txid3032

Mean predicted aligned error: 11.9 Å

Solvent-accessible surface area (backbone atoms only — not comparable to full-atom values): 9863 Å² total; per-residue (Å²): 137,85,82,83,79,82,86,85,78,96,68,88,89,75,88,74,84,77,84,74,78,79,76,90,73,76,77,77,81,86,52,83,67,56,63,54,62,75,68,58,82,63,93,66,88,86,74,87,80,56,28,59,90,46,100,43,78,75,62,78,40,74,73,37,52,24,52,82,38,42,57,32,56,72,66,37,74,47,70,40,61,98,37,98,49,34,33,42,32,37,20,41,70,28,19,25,32,33,39,38,32,64,84,78,42,22,25,23,54,52,25,26,28,44,85,43,71,39,86,40,65,36,48,10,67,68,12,25,29,23,53,40,63,43,68,49,68,41,87,83,43,51,36,33,44,32,40,24,54,76,63,75,45,45,32,38,37,34,64,83,77,38,30,30,42,73,69,127

pLDDT: mean 76.56, std 26.05, range [25.86, 98.62]

InterPro domains:
  IPR011042 Six-bladed beta-propeller, TolB-like [G3DSA:2.120.10.30] (58-168)

Foldseek 3Di:
DDDDDDDDDPDPDDPPPPPPPPDPPPPDPPDPVVVVVVVDPPVDDDDDQFAQPDQDDDWFDDFAQRHVHHQHAWADKDAQAPDPFWIWTDGQQQQFIKIQGSPSRGIGTLAATGPDADQDWWARNPGHAHRWHDWDADNNNQWIWICRPVVPFIWIQGPVRSTIDTDD

Secondary structure (DSSP, 8-state):
-----------S-----------S--S---SHHHHHHHT----PPP---S--SS-----S-SSEETTTS--SSEEEEEEPTT-TTEEEEEETTTTEEEEEETTTTEEEEEES-TT----B-EEGGG-B-SSEEEEEE-TTSSEEEEEEGGGTEEEEEETTTTEEEE--